Protein AF-A0A7V2CLM2-F1 (afdb_monomer)

Sequence (119 aa):
MAKLSLRRPDTQATASMVLSLSALFFSVGLVVILFPRFDTDNNIIWYKSGGPRHMAVLGCTAISLLLGVLGFGFGLNSAGARRNERNSQSWLGFFAGAAAITLTVILFAAFYLLKQSVA

Foldseek 3Di:
DDPQDLVDLQSLLVLLLVLLVVLQVLLVVLVVLFPVQQDPVLRAREDAVVDPSVVSLVVSLVSSLVSLVSSLVSLVVSCPDPPHPPNVSSVNSNVSSVVSNVSSVVSVVSNVVRYDHDD

Secondary structure (DSSP, 8-state):
-----TTSHHHHHHHHHHHHHHHHHHHHHHHHHHGGGEETTTTEEEEETTSHHHHHHHHHHHHHHHHHHHHHHHHHHHHT-TT-TTHHHHHHHHHHHHHHHHHHHHHHHHHHHHEEEE-

Nearest PDB structures (foldseek):
  5vju-assembly1_A  TM=4.163E-01  e=1.465E+00  synthetic construct
  8d9p-assembly1_A  TM=5.224E-01  e=2.908E+00  synthetic construct
  7mjq-assembly1_G  TM=3.794E-01  e=3.990E+00  Rattus norvegicus

Structure (mmCIF, N/CA/C/O backbone):
data_AF-A0A7V2CLM2-F1
#
_entry.id   AF-A0A7V2CLM2-F1
#
loop_
_atom_site.group_PDB
_atom_site.id
_atom_site.type_symbol
_atom_site.label_atom_id
_atom_site.label_alt_id
_atom_site.label_comp_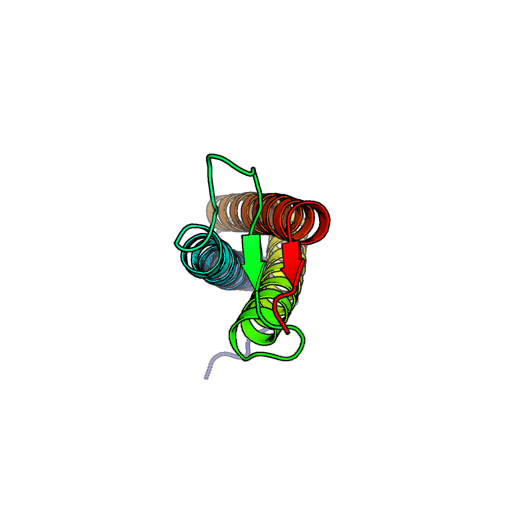id
_atom_site.label_asym_id
_atom_site.label_entity_id
_atom_site.label_seq_id
_atom_site.pdbx_PDB_ins_code
_atom_site.Cartn_x
_atom_site.Cartn_y
_atom_site.Cartn_z
_atom_site.occupancy
_atom_site.B_iso_or_equiv
_atom_site.auth_seq_id
_atom_site.auth_comp_id
_atom_site.auth_asym_id
_atom_site.auth_atom_id
_atom_site.pdbx_PDB_model_num
ATOM 1 N N . MET A 1 1 ? 26.608 -14.784 -8.290 1.00 49.44 1 MET A N 1
ATOM 2 C CA . MET A 1 1 ? 25.414 -13.963 -7.983 1.00 49.44 1 MET A CA 1
ATOM 3 C C . MET A 1 1 ? 25.379 -12.782 -8.940 1.00 49.44 1 MET A C 1
ATOM 5 O O . MET A 1 1 ? 26.359 -12.047 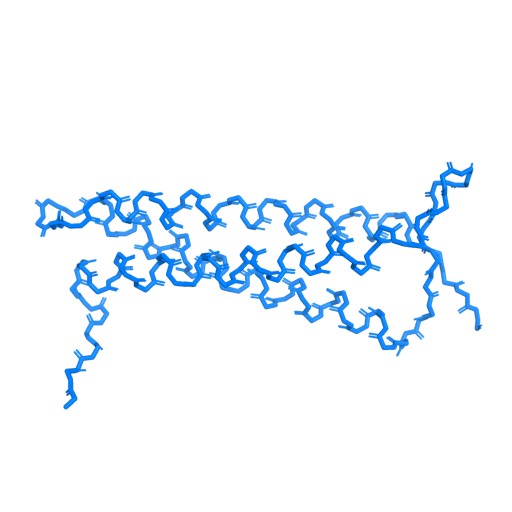-9.003 1.00 49.44 1 MET A O 1
ATOM 9 N N . ALA A 1 2 ? 24.319 -12.629 -9.733 1.00 52.19 2 ALA A N 1
ATOM 10 C CA . ALA A 1 2 ? 24.184 -11.484 -10.633 1.00 52.19 2 ALA A CA 1
ATOM 11 C C . ALA A 1 2 ? 24.082 -10.188 -9.808 1.00 52.19 2 ALA A C 1
ATOM 13 O O . ALA A 1 2 ? 23.285 -10.109 -8.876 1.00 52.19 2 ALA A O 1
ATOM 14 N N . LYS A 1 3 ? 24.903 -9.178 -10.121 1.00 67.69 3 LYS A N 1
ATOM 15 C CA . LYS A 1 3 ? 24.830 -7.867 -9.461 1.00 67.69 3 LYS A CA 1
ATOM 16 C C . LYS A 1 3 ? 23.514 -7.192 -9.861 1.00 67.69 3 LYS A C 1
ATOM 18 O O . LYS A 1 3 ? 23.343 -6.844 -11.030 1.00 67.69 3 LYS A O 1
ATOM 23 N N . LEU A 1 4 ? 22.605 -6.997 -8.903 1.00 66.94 4 LEU A N 1
ATOM 24 C CA . LEU A 1 4 ? 21.410 -6.166 -9.068 1.00 66.94 4 LEU A CA 1
ATOM 25 C C . LEU A 1 4 ? 21.851 -4.731 -9.382 1.00 66.94 4 LEU A C 1
ATOM 27 O O . LEU A 1 4 ? 22.197 -3.956 -8.496 1.00 66.94 4 LEU A O 1
ATOM 31 N N . SER A 1 5 ? 21.887 -4.382 -10.668 1.00 81.38 5 SER A N 1
ATOM 32 C CA . SER A 1 5 ? 22.122 -3.009 -11.102 1.00 81.38 5 SER A CA 1
ATOM 33 C C . SER A 1 5 ? 20.777 -2.329 -11.311 1.00 81.38 5 SER A C 1
ATOM 35 O O . SER A 1 5 ? 20.117 -2.547 -12.328 1.00 81.38 5 SER A O 1
ATOM 37 N N . LEU A 1 6 ? 20.401 -1.466 -10.365 1.00 78.38 6 LEU A N 1
ATOM 38 C CA . LEU A 1 6 ? 19.216 -0.604 -10.456 1.00 78.38 6 LEU A CA 1
ATOM 39 C C . LEU A 1 6 ? 19.310 0.427 -11.589 1.00 78.38 6 LEU A C 1
ATOM 41 O O . LEU A 1 6 ? 18.368 1.170 -11.815 1.00 78.38 6 LEU A O 1
ATOM 45 N N . ARG A 1 7 ? 20.424 0.487 -12.327 1.00 85.56 7 ARG A N 1
ATOM 46 C CA . ARG A 1 7 ? 20.578 1.355 -13.499 1.00 85.56 7 ARG A CA 1
ATOM 47 C C . ARG A 1 7 ? 19.934 0.764 -14.758 1.00 85.56 7 ARG A C 1
ATOM 49 O O . ARG A 1 7 ? 19.690 1.498 -15.710 1.00 85.56 7 ARG A O 1
ATOM 56 N N . ARG A 1 8 ? 19.691 -0.552 -14.788 1.00 89.62 8 ARG A N 1
ATOM 57 C CA . ARG A 1 8 ? 19.085 -1.234 -15.940 1.00 89.62 8 ARG A CA 1
ATOM 58 C C . ARG A 1 8 ? 17.551 -1.209 -15.842 1.00 89.62 8 ARG A C 1
ATOM 60 O O . ARG A 1 8 ? 17.035 -1.631 -14.805 1.00 89.62 8 ARG A O 1
ATOM 67 N N . PRO A 1 9 ? 16.831 -0.787 -16.901 1.00 90.94 9 PRO A N 1
ATOM 68 C CA . PRO A 1 9 ? 15.366 -0.749 -16.912 1.00 90.94 9 PRO A CA 1
ATOM 69 C C . PRO A 1 9 ? 14.702 -2.093 -16.592 1.00 90.94 9 PRO A C 1
ATOM 71 O O . PRO A 1 9 ? 13.755 -2.119 -15.817 1.00 90.94 9 PRO A O 1
ATOM 74 N N . ASP A 1 10 ? 15.237 -3.216 -17.081 1.00 92.12 10 ASP A N 1
ATOM 75 C CA . ASP A 1 10 ? 14.632 -4.539 -16.842 1.00 92.12 10 ASP A CA 1
ATOM 76 C C . ASP A 1 10 ? 14.717 -4.969 -15.366 1.00 92.12 10 ASP A C 1
ATOM 78 O O . ASP A 1 10 ? 13.804 -5.596 -14.815 1.00 92.12 10 ASP A O 1
ATOM 82 N N . THR A 1 11 ? 15.814 -4.598 -14.692 1.00 92.81 11 THR A N 1
ATOM 83 C CA . THR A 1 11 ? 15.974 -4.814 -13.248 1.00 92.81 11 THR A CA 1
ATOM 84 C C . THR A 1 11 ? 14.992 -3.946 -12.470 1.00 92.81 11 THR A C 1
ATOM 86 O O . THR A 1 11 ? 14.390 -4.425 -11.512 1.00 92.81 11 THR A O 1
ATOM 89 N N . GLN A 1 12 ? 14.803 -2.688 -12.886 1.00 94.06 12 GLN A N 1
ATOM 90 C CA . GLN A 1 12 ? 13.820 -1.789 -12.278 1.00 94.06 12 GLN A CA 1
ATOM 91 C C . GLN A 1 12 ? 12.388 -2.294 -12.476 1.00 94.06 12 GLN A C 1
ATOM 93 O O . GLN A 1 12 ? 11.612 -2.238 -11.531 1.00 94.06 12 GLN A O 1
ATOM 98 N N . ALA A 1 13 ? 12.052 -2.842 -13.647 1.00 94.62 13 ALA A N 1
ATOM 99 C CA . ALA A 1 13 ? 10.746 -3.444 -13.918 1.00 94.62 13 ALA A CA 1
ATOM 100 C C . ALA A 1 13 ? 10.454 -4.607 -12.956 1.00 94.62 13 ALA A C 1
ATOM 102 O O . ALA A 1 13 ? 9.400 -4.669 -12.325 1.00 94.62 13 ALA A O 1
ATOM 103 N N . THR A 1 14 ? 11.437 -5.494 -12.778 1.00 94.81 14 THR A N 1
ATOM 104 C CA . THR A 1 14 ? 11.318 -6.644 -11.868 1.00 94.81 14 THR A CA 1
ATOM 105 C C . THR A 1 14 ? 11.229 -6.190 -10.408 1.00 94.81 14 THR A C 1
ATOM 107 O O . THR A 1 14 ? 10.375 -6.661 -9.661 1.00 94.81 14 THR A O 1
ATOM 110 N N . ALA A 1 15 ? 12.081 -5.243 -9.999 1.00 95.50 15 ALA A N 1
ATOM 111 C CA . ALA A 1 15 ? 12.061 -4.679 -8.652 1.00 95.50 15 ALA A CA 1
ATOM 112 C C . ALA A 1 15 ? 10.736 -3.959 -8.363 1.00 95.50 15 ALA A C 1
ATOM 114 O O . ALA A 1 15 ? 10.160 -4.159 -7.300 1.00 95.50 15 ALA A O 1
ATOM 115 N N . SER A 1 16 ? 10.228 -3.182 -9.324 1.00 96.81 16 SER A N 1
ATOM 116 C CA . SER A 1 16 ? 8.927 -2.517 -9.252 1.00 96.81 16 SER A CA 1
ATOM 117 C C . SER A 1 16 ? 7.814 -3.521 -8.986 1.00 96.81 16 SER A C 1
ATOM 119 O O . SER A 1 16 ? 7.076 -3.366 -8.020 1.00 96.81 16 SER A O 1
ATOM 121 N N . MET A 1 17 ? 7.745 -4.596 -9.775 1.00 97.12 17 MET A N 1
ATOM 122 C CA . MET A 1 17 ? 6.727 -5.629 -9.610 1.00 97.12 17 MET A CA 1
ATOM 123 C C . MET A 1 17 ? 6.782 -6.276 -8.217 1.00 97.12 17 MET A C 1
ATOM 125 O O . MET A 1 17 ? 5.757 -6.360 -7.544 1.00 97.12 17 MET A O 1
ATOM 129 N N . VAL A 1 18 ? 7.966 -6.688 -7.751 1.00 97.44 18 VAL A N 1
ATOM 130 C CA . VAL A 1 18 ? 8.133 -7.328 -6.432 1.00 97.44 18 VAL A CA 1
ATOM 131 C C . VAL A 1 18 ? 7.770 -6.378 -5.288 1.00 97.44 18 VAL A C 1
ATOM 133 O O . VAL A 1 18 ? 7.057 -6.773 -4.363 1.00 97.44 18 VAL A O 1
ATOM 136 N N . LEU A 1 19 ? 8.234 -5.126 -5.347 1.00 98.00 19 LEU A N 1
ATOM 137 C CA . LEU A 1 19 ? 7.951 -4.119 -4.323 1.00 98.00 19 LEU A CA 1
ATOM 138 C C . LEU A 1 19 ? 6.460 -3.783 -4.283 1.00 98.00 19 LEU A C 1
ATOM 140 O O . LEU A 1 19 ? 5.872 -3.772 -3.206 1.00 98.00 19 LEU A O 1
ATOM 144 N N . SER A 1 20 ? 5.831 -3.592 -5.442 1.00 98.06 20 SER A N 1
ATOM 145 C CA . SER A 1 20 ? 4.405 -3.280 -5.541 1.00 98.06 20 SER A CA 1
ATOM 146 C C . SER A 1 20 ? 3.509 -4.432 -5.082 1.00 98.06 20 SER A C 1
ATOM 148 O O . SER A 1 20 ? 2.535 -4.200 -4.369 1.00 98.06 20 SER A O 1
ATOM 150 N N . LEU A 1 21 ? 3.843 -5.683 -5.420 1.00 97.88 21 LEU A N 1
ATOM 151 C CA . LEU A 1 21 ? 3.121 -6.853 -4.902 1.00 97.88 21 LEU A CA 1
ATOM 152 C C . LEU A 1 21 ? 3.284 -6.998 -3.384 1.00 97.88 21 LEU A C 1
ATOM 154 O O . LEU A 1 21 ? 2.319 -7.299 -2.684 1.00 97.88 21 LEU A O 1
ATOM 158 N N . SER A 1 22 ? 4.482 -6.730 -2.860 1.00 98.12 22 SER A N 1
ATOM 159 C CA . SER A 1 22 ? 4.716 -6.716 -1.412 1.00 98.12 22 SER A CA 1
ATOM 160 C C . SER A 1 22 ? 3.914 -5.601 -0.732 1.00 98.12 22 SER A C 1
ATOM 162 O O . SER A 1 22 ? 3.303 -5.828 0.309 1.00 98.12 22 SER A O 1
ATOM 164 N N . ALA A 1 23 ? 3.848 -4.412 -1.337 1.00 98.31 23 ALA A N 1
ATOM 165 C CA . ALA A 1 23 ? 3.037 -3.304 -0.842 1.00 98.31 23 ALA A CA 1
ATOM 166 C C . ALA A 1 23 ? 1.549 -3.675 -0.765 1.00 98.31 23 ALA A C 1
ATOM 168 O O . ALA A 1 23 ? 0.929 -3.452 0.276 1.00 98.31 23 ALA A O 1
ATOM 169 N N . LEU A 1 24 ? 1.010 -4.297 -1.825 1.00 97.69 24 LEU A N 1
ATOM 170 C CA . LEU A 1 24 ? -0.362 -4.812 -1.863 1.00 97.69 24 LEU A CA 1
ATOM 171 C C . LEU A 1 24 ? -0.617 -5.842 -0.762 1.00 97.69 24 LEU A C 1
ATOM 173 O O . LEU A 1 24 ? -1.652 -5.778 -0.105 1.00 97.69 24 LEU A O 1
ATOM 177 N N . PHE A 1 25 ? 0.319 -6.763 -0.524 1.00 98.19 25 PHE A N 1
ATOM 178 C CA . PHE A 1 25 ? 0.199 -7.743 0.554 1.00 98.19 25 PHE A CA 1
ATOM 179 C C . PHE A 1 25 ? 0.009 -7.065 1.922 1.00 98.19 25 PHE A C 1
ATOM 181 O O . PHE A 1 25 ? -0.906 -7.421 2.666 1.00 98.19 25 PHE A O 1
ATOM 188 N N . PHE A 1 26 ? 0.798 -6.030 2.233 1.00 98.12 26 PHE A N 1
ATOM 189 C CA . PHE A 1 26 ? 0.620 -5.258 3.468 1.00 98.12 26 PHE A CA 1
ATOM 190 C C . PHE A 1 26 ? -0.677 -4.430 3.482 1.00 98.12 26 PHE A C 1
ATOM 192 O O . PHE A 1 26 ? -1.314 -4.336 4.533 1.00 98.12 26 PHE A O 1
ATOM 199 N N . SER A 1 27 ? -1.116 -3.882 2.341 1.00 97.56 27 SER A N 1
ATOM 200 C CA . SER A 1 27 ? -2.418 -3.201 2.227 1.00 97.56 27 SER A CA 1
ATOM 201 C C . SER A 1 27 ? -3.584 -4.151 2.518 1.00 97.56 27 SER A C 1
ATOM 203 O O . SER A 1 27 ? -4.516 -3.790 3.229 1.00 97.56 27 SER A O 1
ATOM 205 N N . VAL A 1 28 ? -3.529 -5.388 2.019 1.00 97.12 28 VAL A N 1
ATOM 206 C CA . VAL A 1 28 ? -4.527 -6.427 2.323 1.00 97.12 28 VAL A CA 1
ATOM 207 C C . VAL A 1 28 ? -4.453 -6.826 3.799 1.00 97.12 28 VAL A C 1
ATOM 209 O O . VAL A 1 28 ? -5.487 -6.980 4.446 1.00 97.12 28 VAL A O 1
ATOM 212 N N . GLY A 1 29 ? -3.251 -6.908 4.373 1.00 96.12 29 GLY A N 1
ATOM 213 C CA . GLY A 1 29 ? -3.067 -7.099 5.813 1.00 96.12 29 GLY A CA 1
ATOM 214 C C . GLY A 1 29 ? -3.785 -6.035 6.653 1.00 96.12 29 GLY A C 1
ATOM 215 O O . GLY A 1 29 ? -4.426 -6.375 7.647 1.00 96.12 29 GLY A O 1
ATOM 216 N N . LEU A 1 30 ? -3.768 -4.765 6.227 1.00 96.06 30 LEU A N 1
ATOM 217 C CA . LEU A 1 30 ? -4.531 -3.697 6.886 1.00 96.06 30 LEU A CA 1
ATOM 218 C C . LEU A 1 30 ? -6.037 -3.959 6.870 1.00 96.06 30 LEU A C 1
ATOM 220 O O . LEU A 1 30 ? -6.679 -3.810 7.907 1.00 96.06 30 LEU A O 1
ATOM 224 N N . VAL A 1 31 ? -6.595 -4.389 5.734 1.00 95.94 31 VAL A N 1
ATOM 225 C CA . VAL A 1 31 ? -8.018 -4.762 5.627 1.00 95.94 31 VAL A CA 1
ATOM 226 C C . VAL A 1 31 ? -8.359 -5.826 6.673 1.00 95.94 31 VAL A C 1
A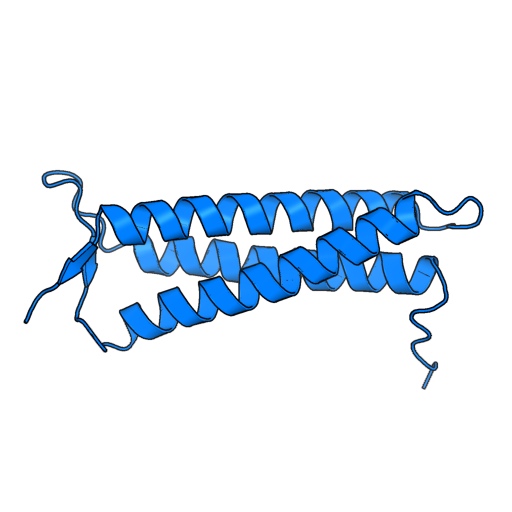TOM 228 O O . VAL A 1 31 ? -9.286 -5.648 7.461 1.00 95.94 31 VAL A O 1
ATOM 231 N N . VAL A 1 32 ? -7.560 -6.894 6.744 1.00 96.50 32 VAL A N 1
ATOM 232 C CA . VAL A 1 32 ? -7.768 -8.007 7.685 1.00 96.50 32 VAL A CA 1
ATOM 233 C C . VAL A 1 32 ? -7.676 -7.554 9.146 1.00 96.50 32 VAL A C 1
ATOM 235 O O . VAL A 1 32 ? -8.393 -8.070 9.999 1.00 96.50 32 VAL A O 1
ATOM 238 N N . ILE A 1 33 ? -6.822 -6.577 9.459 1.00 95.12 33 ILE A N 1
ATOM 239 C CA . ILE A 1 33 ? -6.676 -6.051 10.822 1.00 95.12 33 ILE A CA 1
ATOM 240 C C . ILE A 1 33 ? -7.860 -5.156 11.225 1.00 95.12 33 ILE A C 1
ATOM 242 O O . ILE A 1 33 ? -8.267 -5.183 12.392 1.00 95.12 33 ILE A O 1
ATOM 246 N N . LEU A 1 34 ? -8.382 -4.355 10.290 1.00 94.31 34 LEU A N 1
ATOM 247 C CA . LEU A 1 34 ? -9.401 -3.333 10.552 1.00 94.31 34 LEU A CA 1
ATOM 248 C C . LEU A 1 34 ? -10.828 -3.898 10.565 1.00 94.31 34 LEU A C 1
ATOM 250 O O . LEU A 1 34 ? -11.578 -3.632 11.504 1.00 94.31 34 LEU A O 1
ATOM 254 N N . PHE A 1 35 ? -11.196 -4.697 9.561 1.00 92.88 35 PHE A N 1
ATOM 255 C CA . PHE A 1 35 ? -12.581 -5.140 9.347 1.00 92.88 35 PHE A CA 1
ATOM 256 C C . PHE A 1 35 ? -13.212 -5.915 10.517 1.00 92.88 35 PHE A C 1
ATOM 258 O O . PHE A 1 35 ? -14.354 -5.615 10.857 1.00 92.88 35 PHE A O 1
ATOM 265 N N . PRO A 1 36 ? -12.522 -6.847 11.206 1.00 92.12 36 PRO A N 1
ATOM 266 C CA . PRO A 1 36 ? -13.135 -7.642 12.278 1.00 92.12 36 PRO A CA 1
ATOM 267 C C . PRO A 1 36 ? -13.594 -6.849 13.511 1.00 92.12 36 PRO A C 1
ATOM 269 O O . PRO A 1 36 ? -14.0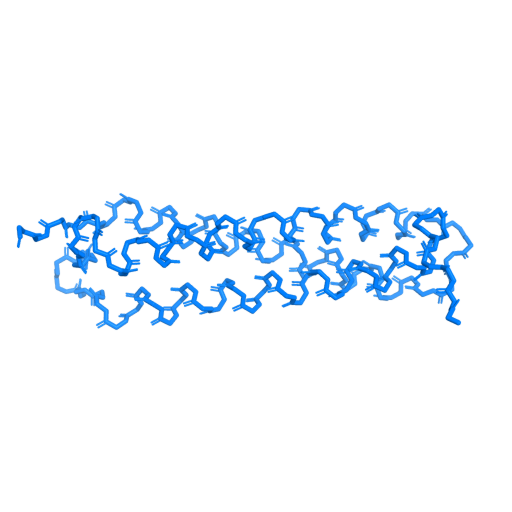98 -7.433 14.468 1.00 92.12 36 PRO A O 1
ATOM 272 N N . ARG A 1 37 ? -13.314 -5.545 13.568 1.00 88.12 37 ARG A N 1
ATOM 273 C CA . ARG A 1 37 ? -13.603 -4.668 14.714 1.00 88.12 37 ARG A CA 1
ATOM 274 C C . ARG A 1 37 ? -14.324 -3.395 14.316 1.00 88.12 37 ARG A C 1
ATOM 276 O O . ARG A 1 37 ? -14.435 -2.486 15.138 1.00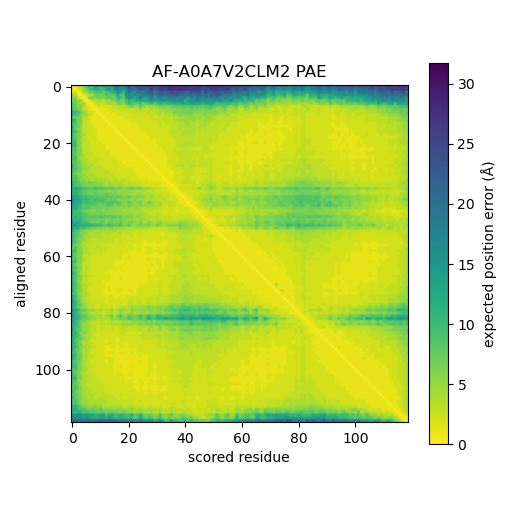 88.12 37 ARG A O 1
ATOM 283 N N . PHE A 1 38 ? -14.767 -3.348 13.069 1.00 92.62 38 PHE A N 1
ATOM 284 C CA . PHE A 1 38 ? -15.654 -2.316 12.599 1.00 92.62 38 PHE A CA 1
ATOM 285 C C . PHE A 1 38 ? -17.051 -2.594 13.153 1.00 92.62 38 PHE A C 1
ATOM 287 O O . PHE A 1 38 ? -17.686 -3.592 12.817 1.00 92.62 38 PHE A O 1
ATOM 294 N N . ASP A 1 39 ? -17.487 -1.728 14.056 1.00 92.81 39 ASP A N 1
ATOM 295 C CA . ASP A 1 39 ? -18.842 -1.709 14.579 1.00 92.81 39 ASP A CA 1
ATOM 296 C C . ASP A 1 39 ? -19.714 -0.941 13.582 1.00 92.81 39 ASP A C 1
ATOM 298 O O . ASP A 1 39 ? -19.548 0.268 13.408 1.00 92.81 39 ASP A O 1
ATOM 302 N N . THR A 1 40 ? -20.590 -1.663 12.880 1.00 92.31 40 THR A N 1
ATOM 303 C CA . THR A 1 40 ? -21.437 -1.087 11.820 1.00 92.31 40 THR A CA 1
ATOM 304 C C . THR A 1 40 ? -22.560 -0.227 12.397 1.00 92.31 40 THR A C 1
ATOM 306 O O . THR A 1 40 ? -22.985 0.722 11.744 1.00 92.31 40 THR A O 1
ATOM 309 N N . ASP A 1 41 ? -22.994 -0.503 13.629 1.00 93.75 41 ASP A N 1
ATOM 310 C CA . ASP A 1 41 ? -24.072 0.245 14.276 1.00 93.75 41 ASP A CA 1
ATOM 311 C C . ASP A 1 41 ? -23.586 1.642 14.675 1.00 93.75 41 ASP A C 1
ATOM 313 O O . ASP A 1 41 ? -24.276 2.642 14.477 1.00 93.75 41 ASP A O 1
ATOM 317 N N . ASN A 1 42 ? -22.355 1.719 15.183 1.00 90.69 42 ASN A N 1
ATOM 318 C CA . ASN A 1 42 ? -21.755 2.964 15.659 1.00 90.69 42 ASN A CA 1
ATOM 319 C C . ASN A 1 42 ? -20.793 3.618 14.647 1.00 90.69 42 ASN A C 1
ATOM 321 O O . ASN A 1 42 ? -20.317 4.723 14.894 1.00 90.69 42 ASN A O 1
ATOM 325 N N . ASN A 1 43 ? -20.501 2.967 13.514 1.00 93.25 43 ASN A N 1
ATOM 326 C CA . ASN A 1 43 ? -19.491 3.380 12.526 1.00 93.25 43 ASN A CA 1
ATOM 327 C C . ASN A 1 43 ? -18.108 3.667 13.141 1.00 93.25 43 ASN A C 1
ATOM 329 O O . ASN A 1 43 ? -17.422 4.608 12.744 1.00 93.25 43 ASN A O 1
ATOM 333 N N . ILE A 1 44 ? -17.677 2.853 14.106 1.00 93.88 44 ILE A N 1
ATOM 334 C CA . ILE A 1 44 ? -16.402 3.039 14.814 1.00 93.88 44 ILE A CA 1
ATOM 335 C C . ILE A 1 44 ? -15.525 1.798 14.750 1.00 93.88 44 ILE A C 1
ATOM 337 O O . ILE A 1 44 ? -15.991 0.662 14.670 1.00 93.88 44 ILE A O 1
ATOM 341 N N . ILE A 1 45 ? -14.216 2.024 14.819 1.00 93.00 45 ILE A N 1
ATOM 342 C CA . ILE A 1 45 ? -13.211 0.970 14.909 1.00 93.00 45 ILE A CA 1
ATOM 343 C C . ILE A 1 45 ? -12.638 0.974 16.320 1.00 93.00 45 ILE A C 1
ATOM 345 O O . ILE A 1 45 ? -11.869 1.861 16.706 1.00 93.00 45 ILE A O 1
ATOM 349 N N . TRP A 1 46 ? -12.987 -0.052 17.087 1.00 91.06 46 TRP A N 1
ATOM 350 C CA . TRP A 1 46 ? -12.517 -0.202 18.458 1.00 91.06 46 TRP A CA 1
ATOM 351 C C . TRP A 1 46 ? -11.038 -0.601 18.506 1.00 91.06 46 TRP A C 1
ATOM 353 O O . TRP A 1 46 ? -10.627 -1.644 17.976 1.00 91.06 46 TRP A O 1
ATOM 363 N N . TYR A 1 47 ? -10.223 0.195 19.200 1.00 91.06 47 TYR A N 1
ATOM 3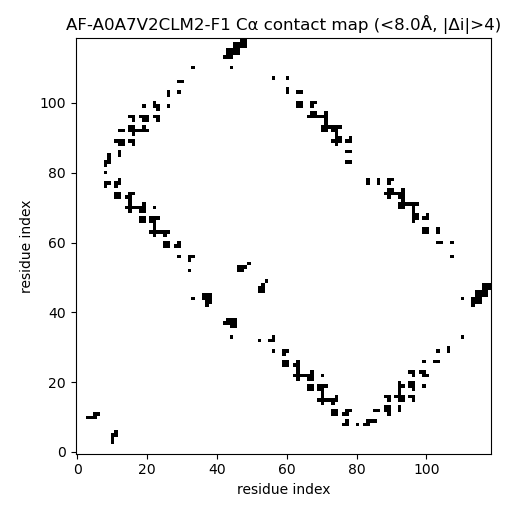64 C CA . TYR A 1 47 ? -8.801 -0.094 19.386 1.00 91.06 47 TYR A CA 1
ATOM 365 C C . TYR A 1 47 ? -8.309 0.275 20.787 1.00 91.06 47 TYR A C 1
ATOM 367 O O . TYR A 1 47 ? -8.850 1.153 21.446 1.00 91.06 47 TYR A O 1
ATOM 375 N N . LYS A 1 48 ? -7.238 -0.385 21.236 1.00 91.81 48 LYS A N 1
ATOM 376 C CA . LYS A 1 48 ? -6.492 0.023 22.431 1.00 91.81 48 LYS A CA 1
ATOM 377 C C . LYS A 1 48 ? -5.337 0.922 22.009 1.00 91.81 48 LYS A C 1
ATOM 379 O O . LYS A 1 48 ? -4.506 0.500 21.196 1.00 91.81 48 LYS A O 1
ATOM 384 N N . SER A 1 49 ? -5.269 2.138 22.549 1.00 90.00 49 SER A N 1
ATOM 385 C CA . SER A 1 49 ? -4.147 3.041 22.273 1.00 90.00 49 SER A CA 1
ATOM 386 C C . SER A 1 49 ? -2.837 2.425 22.772 1.00 90.00 49 SER A C 1
ATOM 388 O O . SER A 1 49 ? -2.797 1.799 23.826 1.00 90.00 49 SER A O 1
ATOM 390 N N . GLY A 1 50 ? -1.779 2.511 21.965 1.00 89.25 50 GLY A N 1
ATOM 391 C CA . GLY A 1 50 ? -0.503 1.826 22.229 1.00 89.25 50 GLY A CA 1
ATOM 392 C C . GLY A 1 50 ? -0.551 0.290 22.168 1.00 89.25 50 GLY A C 1
ATOM 393 O O . GLY A 1 50 ? 0.482 -0.357 22.305 1.00 89.25 50 GLY A O 1
ATOM 394 N N . GLY A 1 51 ? -1.721 -0.314 21.940 1.00 92.50 51 GLY A N 1
ATOM 395 C CA . GLY A 1 51 ? -1.864 -1.761 21.844 1.00 92.50 51 GLY A CA 1
ATOM 396 C C . GLY A 1 51 ? -1.239 -2.340 20.567 1.00 92.50 51 GLY A C 1
ATOM 397 O O . GLY A 1 51 ? -1.024 -1.619 19.586 1.00 92.50 51 GLY A O 1
ATOM 398 N N . PRO A 1 52 ? -1.025 -3.668 20.523 1.00 93.50 52 PRO A N 1
ATOM 399 C CA . PRO A 1 52 ? -0.380 -4.341 19.395 1.00 93.50 52 PRO A CA 1
ATOM 400 C C . PRO A 1 52 ? -1.114 -4.108 18.069 1.00 93.50 52 PRO A C 1
ATOM 402 O O . PRO A 1 52 ? -0.472 -3.931 17.042 1.00 93.50 52 PRO A O 1
ATOM 405 N N . ARG A 1 53 ? -2.454 -4.015 18.081 1.00 92.31 53 ARG A N 1
ATOM 406 C CA . ARG A 1 53 ? -3.238 -3.693 16.877 1.00 92.31 53 ARG A CA 1
ATOM 407 C C . ARG A 1 53 ? -2.939 -2.292 16.349 1.00 92.31 53 ARG A C 1
ATOM 409 O O . ARG A 1 53 ? -2.770 -2.132 15.148 1.00 92.31 53 ARG A O 1
ATOM 416 N N . HIS A 1 54 ? -2.885 -1.288 17.223 1.00 93.81 54 HIS A N 1
ATOM 417 C CA . HIS A 1 54 ? -2.596 0.083 16.802 1.00 93.81 54 HIS A CA 1
ATOM 418 C C . HIS A 1 54 ? -1.210 0.160 16.153 1.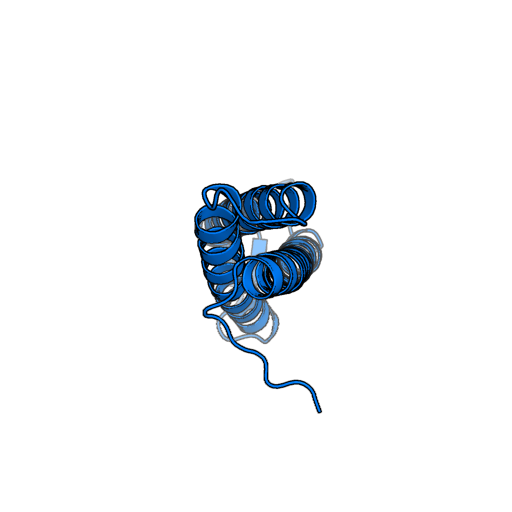00 93.81 54 HIS A C 1
ATOM 420 O O . HIS A 1 54 ? -1.071 0.711 15.065 1.00 93.81 54 HIS A O 1
ATOM 426 N N . MET A 1 55 ? -0.215 -0.485 16.770 1.00 96.19 55 MET A N 1
ATOM 427 C CA . MET A 1 55 ? 1.132 -0.586 16.208 1.00 96.19 55 MET A CA 1
ATOM 428 C C . MET A 1 55 ? 1.160 -1.378 14.896 1.00 96.19 55 MET A C 1
ATOM 430 O O . MET A 1 55 ? 1.853 -0.976 13.968 1.00 96.19 55 MET A O 1
ATOM 434 N N . ALA A 1 56 ? 0.373 -2.450 14.772 1.00 96.06 56 ALA A N 1
ATOM 435 C CA . ALA A 1 56 ? 0.265 -3.221 13.536 1.00 96.06 56 ALA A CA 1
ATOM 436 C C . ALA A 1 56 ? -0.344 -2.399 12.389 1.00 96.06 56 ALA A C 1
ATOM 438 O O . ALA A 1 56 ? 0.162 -2.465 11.272 1.00 96.06 56 ALA A O 1
ATOM 439 N N . VAL A 1 57 ? -1.376 -1.587 12.657 1.00 96.38 57 VAL A N 1
ATOM 440 C CA . VAL A 1 57 ? -1.953 -0.669 11.661 1.00 96.38 57 VAL A CA 1
ATOM 441 C C . VAL A 1 57 ? -0.909 0.349 11.206 1.00 96.38 57 VAL A C 1
ATOM 443 O O . VAL A 1 57 ? -0.700 0.516 10.006 1.00 96.38 57 VAL A O 1
ATOM 446 N N . LEU A 1 58 ? -0.201 0.989 12.141 1.00 96.69 58 LEU A N 1
ATOM 447 C CA . LEU A 1 58 ? 0.850 1.955 11.806 1.00 96.69 58 LEU A CA 1
ATOM 448 C C . LEU A 1 58 ? 1.997 1.306 11.020 1.00 96.69 58 LEU A C 1
ATOM 450 O O . LEU A 1 58 ? 2.418 1.838 9.995 1.00 96.69 58 LEU A O 1
ATOM 454 N N . GLY A 1 59 ? 2.460 0.134 11.457 1.00 97.38 59 GLY A N 1
ATOM 455 C CA . GLY A 1 59 ? 3.536 -0.613 10.811 1.00 97.38 59 GLY A CA 1
ATOM 456 C C . GLY A 1 59 ? 3.171 -1.068 9.399 1.00 97.38 59 GLY A C 1
ATOM 457 O O . GLY A 1 59 ? 3.923 -0.807 8.463 1.00 97.38 59 GLY A O 1
ATOM 458 N N . CYS A 1 60 ? 1.997 -1.679 9.214 1.00 97.56 60 CYS A N 1
ATOM 459 C CA . CYS A 1 60 ? 1.541 -2.105 7.888 1.00 97.56 60 CYS A CA 1
ATOM 460 C C . CYS A 1 60 ? 1.322 -0.905 6.957 1.00 97.56 60 CYS A C 1
ATOM 462 O O . CYS A 1 60 ? 1.688 -0.981 5.788 1.00 97.56 60 CYS A O 1
ATOM 464 N N . THR A 1 61 ? 0.799 0.214 7.475 1.00 98.19 61 THR A N 1
ATOM 465 C CA . THR A 1 61 ? 0.649 1.462 6.709 1.00 98.19 61 THR A CA 1
ATOM 466 C C . THR A 1 61 ? 2.005 1.986 6.247 1.00 98.19 61 THR A C 1
ATOM 468 O O . THR A 1 61 ? 2.195 2.228 5.057 1.00 98.19 61 THR A O 1
ATOM 471 N N . ALA A 1 62 ? 2.971 2.114 7.161 1.00 98.31 62 ALA A N 1
ATOM 472 C CA . ALA A 1 62 ? 4.300 2.631 6.848 1.00 98.31 62 ALA A CA 1
ATOM 473 C C . ALA A 1 62 ? 5.044 1.746 5.836 1.00 98.31 62 ALA A C 1
ATOM 475 O O . ALA A 1 62 ? 5.581 2.255 4.852 1.00 98.31 62 ALA A O 1
ATOM 476 N N . ILE A 1 63 ? 5.038 0.424 6.043 1.00 98.25 63 ILE A N 1
ATOM 477 C CA . ILE A 1 63 ? 5.700 -0.529 5.143 1.00 98.25 63 ILE A CA 1
ATOM 478 C C . ILE A 1 63 ? 5.022 -0.530 3.771 1.00 98.25 63 ILE A C 1
ATOM 480 O O . ILE A 1 63 ? 5.709 -0.434 2.756 1.00 98.25 63 ILE A O 1
ATOM 484 N N . SER A 1 64 ? 3.688 -0.598 3.723 1.00 98.38 64 SER A N 1
ATOM 485 C CA . SER A 1 64 ? 2.953 -0.594 2.458 1.00 98.38 64 SER A CA 1
ATOM 486 C C . SER A 1 64 ? 3.200 0.690 1.662 1.00 98.38 64 SER A C 1
ATOM 488 O O . SER A 1 64 ? 3.504 0.608 0.475 1.00 98.38 64 SER A O 1
ATOM 490 N N . LEU A 1 65 ? 3.161 1.866 2.301 1.00 98.44 65 LEU A N 1
ATOM 491 C CA . LEU A 1 65 ? 3.449 3.135 1.625 1.00 98.44 65 LEU A CA 1
ATOM 492 C C . LEU A 1 65 ? 4.886 3.198 1.110 1.00 98.44 65 LEU A C 1
ATOM 494 O O . LEU A 1 65 ? 5.098 3.575 -0.040 1.00 98.44 65 LEU A O 1
ATOM 498 N N . LEU A 1 66 ? 5.869 2.803 1.924 1.00 98.50 66 LEU A N 1
ATOM 499 C CA . LEU A 1 66 ? 7.273 2.810 1.517 1.00 98.50 66 LEU A CA 1
ATOM 500 C C . LEU A 1 66 ? 7.501 1.913 0.294 1.00 98.50 66 LEU A C 1
ATOM 502 O O . LEU A 1 66 ? 8.062 2.354 -0.709 1.00 98.50 66 LEU A O 1
ATOM 506 N N . LEU A 1 67 ? 7.040 0.663 0.360 1.00 98.44 67 LEU A N 1
ATOM 507 C CA . LEU A 1 67 ? 7.185 -0.293 -0.736 1.00 98.44 67 LEU A CA 1
ATOM 508 C C . LEU A 1 67 ? 6.377 0.133 -1.966 1.00 98.44 67 LEU A C 1
ATOM 510 O O . LEU A 1 67 ? 6.871 0.016 -3.084 1.00 98.44 67 LEU A O 1
ATOM 514 N N . GLY A 1 68 ? 5.172 0.668 -1.763 1.00 98.12 68 GLY A N 1
ATOM 515 C CA . GLY A 1 68 ? 4.293 1.142 -2.823 1.00 98.12 68 GLY A CA 1
ATOM 516 C C . GLY A 1 68 ? 4.904 2.311 -3.584 1.00 98.12 68 GLY A C 1
ATOM 517 O O . GLY A 1 68 ? 4.940 2.275 -4.809 1.00 98.12 68 GLY A O 1
ATOM 518 N N . VAL A 1 69 ? 5.455 3.310 -2.884 1.00 98.44 69 VAL A N 1
ATOM 519 C CA . VAL A 1 69 ? 6.119 4.475 -3.500 1.00 98.44 69 VAL A CA 1
ATOM 520 C C . VAL A 1 69 ? 7.359 4.054 -4.285 1.00 98.44 69 VAL A C 1
ATOM 522 O O . VAL A 1 69 ? 7.544 4.497 -5.419 1.00 98.44 69 VAL A O 1
ATOM 525 N N . LEU A 1 70 ? 8.191 3.170 -3.725 1.00 97.69 70 LEU A N 1
ATOM 526 C CA . LEU A 1 70 ? 9.368 2.652 -4.429 1.00 97.69 70 LEU A CA 1
ATOM 527 C C . LEU A 1 70 ? 8.972 1.814 -5.654 1.00 97.69 70 LEU A C 1
ATOM 529 O O . LEU A 1 70 ? 9.540 1.989 -6.734 1.00 97.69 70 LEU A O 1
ATOM 533 N N . GLY A 1 71 ? 7.975 0.939 -5.506 1.00 97.25 71 GLY A N 1
ATOM 534 C CA . GLY A 1 71 ? 7.438 0.112 -6.583 1.00 97.25 71 GLY A CA 1
ATOM 535 C C . GLY A 1 71 ? 6.847 0.952 -7.714 1.00 97.25 71 GLY A C 1
ATOM 536 O O . GLY A 1 71 ? 7.213 0.770 -8.877 1.00 97.25 71 GLY A O 1
ATOM 537 N N . PHE A 1 72 ? 6.023 1.940 -7.370 1.00 97.50 72 PHE A N 1
ATOM 538 C CA . PHE A 1 72 ? 5.462 2.927 -8.290 1.00 97.50 72 PHE A CA 1
ATOM 539 C C . PHE A 1 72 ? 6.556 3.703 -9.034 1.00 97.50 72 PHE A C 1
ATOM 541 O O . PHE A 1 72 ? 6.540 3.764 -10.263 1.00 97.50 72 PHE A O 1
ATOM 548 N N . GLY A 1 73 ? 7.539 4.245 -8.308 1.00 96.62 73 GLY A N 1
ATOM 549 C CA . GLY A 1 73 ? 8.622 5.045 -8.881 1.00 96.62 73 GLY A CA 1
ATOM 550 C C . GLY A 1 73 ? 9.489 4.258 -9.864 1.00 96.62 73 GLY A C 1
ATOM 551 O O . GLY A 1 73 ? 9.747 4.725 -10.975 1.00 96.62 73 GLY A O 1
ATOM 552 N N . PHE A 1 74 ? 9.893 3.035 -9.509 1.00 96.31 74 PHE A N 1
ATOM 553 C CA . PHE A 1 74 ? 10.643 2.170 -10.426 1.00 96.31 74 PHE A CA 1
ATOM 554 C C . PHE A 1 74 ? 9.802 1.709 -11.621 1.00 96.31 74 PHE A C 1
ATOM 556 O O . PHE A 1 74 ? 10.335 1.578 -12.726 1.00 96.31 74 PHE A O 1
ATOM 563 N N . GLY A 1 75 ? 8.498 1.501 -11.433 1.00 95.62 75 GLY A N 1
ATOM 564 C CA . GLY A 1 75 ? 7.574 1.151 -12.512 1.00 95.62 75 GLY A CA 1
ATOM 565 C C . GLY A 1 75 ? 7.472 2.276 -13.534 1.00 95.62 75 GLY A C 1
ATOM 566 O O . GLY A 1 75 ? 7.706 2.055 -14.720 1.00 95.62 75 GLY A O 1
ATOM 567 N N . LEU A 1 76 ? 7.248 3.503 -13.057 1.00 95.38 76 LEU A N 1
ATOM 568 C CA . LEU A 1 76 ? 7.168 4.700 -13.893 1.00 95.38 76 LEU A CA 1
ATOM 569 C C . LEU A 1 76 ? 8.477 4.956 -14.654 1.00 95.38 76 LEU A C 1
ATOM 571 O O . LEU A 1 76 ? 8.462 5.178 -15.864 1.00 95.38 76 LEU A O 1
ATOM 575 N N . ASN A 1 77 ? 9.616 4.877 -13.959 1.00 95.25 77 ASN A N 1
ATOM 576 C CA . ASN A 1 77 ? 10.921 5.141 -14.563 1.00 95.25 77 ASN A CA 1
ATOM 577 C C . ASN A 1 77 ? 11.310 4.089 -15.618 1.00 95.25 77 ASN A C 1
ATOM 579 O O . ASN A 1 77 ? 11.931 4.421 -16.627 1.00 95.25 77 ASN A O 1
ATOM 583 N N . SER A 1 78 ? 10.932 2.822 -15.416 1.00 94.25 78 SER A N 1
ATOM 584 C CA . SER A 1 78 ? 11.231 1.747 -16.372 1.00 94.25 78 SER A CA 1
ATOM 585 C C . SER A 1 78 ? 10.247 1.680 -17.546 1.00 94.25 78 SER A C 1
ATOM 587 O O . SER A 1 78 ? 10.670 1.368 -18.659 1.00 94.25 78 SER A O 1
ATOM 589 N N . ALA A 1 79 ? 8.968 2.020 -17.351 1.00 91.75 79 ALA A N 1
ATOM 590 C CA . ALA A 1 79 ? 7.954 2.018 -18.413 1.00 91.75 79 ALA A CA 1
ATOM 591 C C . ALA A 1 79 ? 8.250 3.039 -19.530 1.00 91.75 79 ALA A C 1
ATOM 593 O O . ALA A 1 79 ? 7.953 2.793 -20.697 1.00 91.75 79 ALA A O 1
ATOM 594 N N . GLY A 1 80 ? 8.881 4.171 -19.196 1.00 88.19 80 GLY A N 1
ATOM 595 C CA . GLY A 1 80 ? 9.256 5.204 -20.171 1.00 88.19 80 GLY A CA 1
ATOM 596 C C . GLY A 1 80 ? 10.508 4.889 -21.004 1.00 88.19 80 GLY A C 1
ATOM 597 O O . GLY A 1 80 ? 10.832 5.622 -21.940 1.00 88.19 80 GLY A O 1
ATOM 598 N N . ALA A 1 81 ? 11.246 3.822 -20.685 1.00 93.12 81 ALA A N 1
ATOM 599 C CA . ALA A 1 81 ? 12.517 3.530 -21.337 1.00 93.12 81 ALA A CA 1
ATOM 600 C C . ALA A 1 81 ? 12.326 2.776 -22.668 1.00 93.12 81 ALA A C 1
ATOM 602 O O . ALA A 1 81 ? 11.865 1.639 -22.692 1.00 93.12 81 ALA A O 1
ATOM 603 N N . ARG A 1 82 ? 12.801 3.356 -23.784 1.00 88.31 82 ARG A N 1
ATOM 604 C CA . ARG A 1 82 ? 12.730 2.751 -25.138 1.00 88.31 82 ARG A CA 1
ATOM 605 C C . ARG A 1 82 ? 13.366 1.357 -25.273 1.00 88.31 82 ARG A C 1
ATOM 607 O O . ARG A 1 82 ? 13.065 0.661 -26.231 1.00 88.31 82 ARG A O 1
ATOM 614 N N . ARG A 1 83 ? 14.280 0.977 -24.371 1.00 89.38 83 ARG A N 1
ATOM 615 C CA . ARG A 1 83 ? 15.013 -0.306 -24.395 1.00 89.38 83 ARG A CA 1
ATOM 616 C C . ARG A 1 83 ? 14.534 -1.300 -23.331 1.00 89.38 83 ARG A C 1
ATOM 618 O O . ARG A 1 83 ? 15.290 -2.185 -22.960 1.00 89.38 83 ARG A O 1
ATOM 625 N N . ASN A 1 84 ? 13.337 -1.111 -22.783 1.00 90.38 84 ASN A N 1
ATOM 626 C CA . ASN A 1 84 ? 12.777 -2.024 -21.795 1.00 90.38 84 ASN A CA 1
ATOM 627 C C . ASN A 1 84 ? 12.085 -3.198 -22.496 1.00 90.38 84 ASN A C 1
ATOM 629 O O . ASN A 1 84 ? 11.006 -3.037 -23.069 1.00 90.38 84 ASN A O 1
ATOM 633 N N . GLU A 1 85 ? 12.686 -4.384 -22.424 1.00 93.19 85 GLU A N 1
ATOM 634 C CA . GLU A 1 85 ? 12.096 -5.609 -22.981 1.00 93.19 85 GLU A CA 1
ATOM 635 C C . GLU A 1 85 ? 10.935 -6.123 -22.112 1.00 93.19 85 GLU A C 1
ATOM 637 O O . GLU A 1 85 ? 10.113 -6.923 -22.554 1.00 93.19 85 GLU A O 1
ATOM 642 N N . ARG A 1 86 ? 10.825 -5.626 -20.872 1.00 92.56 86 ARG A N 1
ATOM 643 C CA . ARG A 1 86 ? 9.824 -6.015 -19.869 1.00 92.56 86 ARG A CA 1
ATOM 644 C C . ARG A 1 86 ? 8.794 -4.918 -19.605 1.00 92.56 86 ARG A C 1
ATOM 646 O O . ARG A 1 86 ? 8.325 -4.756 -18.479 1.00 92.56 86 ARG A O 1
ATOM 653 N N . ASN A 1 87 ? 8.402 -4.182 -20.645 1.00 93.44 87 ASN A N 1
ATOM 654 C CA . ASN A 1 87 ? 7.479 -3.050 -20.524 1.00 93.44 87 ASN A CA 1
ATOM 655 C C . ASN A 1 87 ? 6.150 -3.421 -19.831 1.00 93.44 87 ASN A C 1
ATOM 657 O O . ASN A 1 87 ? 5.665 -2.678 -18.980 1.00 93.44 87 ASN A O 1
ATOM 661 N N . SER A 1 88 ? 5.586 -4.601 -20.117 1.00 94.06 88 SER A N 1
ATOM 662 C CA . SER A 1 88 ? 4.363 -5.072 -19.449 1.00 94.06 88 SER A CA 1
ATOM 663 C C . SER A 1 88 ? 4.530 -5.209 -17.931 1.00 94.06 88 SER A C 1
ATOM 665 O O . SER A 1 88 ? 3.644 -4.806 -17.180 1.00 94.06 88 SER A O 1
ATOM 667 N N . GLN A 1 89 ? 5.678 -5.709 -17.461 1.00 94.00 89 GLN A N 1
ATOM 668 C CA . GLN A 1 89 ? 5.972 -5.828 -16.029 1.00 94.00 89 GLN A CA 1
ATOM 669 C C . GLN A 1 89 ? 6.140 -4.458 -15.369 1.00 94.00 89 GLN A C 1
ATOM 671 O O . GLN A 1 89 ? 5.682 -4.275 -14.246 1.00 94.00 89 GLN A O 1
ATOM 676 N N . SER A 1 90 ? 6.734 -3.484 -16.065 1.00 94.19 90 SER A N 1
ATOM 677 C CA . SER A 1 90 ? 6.841 -2.105 -15.573 1.00 94.19 90 SER A CA 1
ATOM 678 C C . SER A 1 90 ? 5.476 -1.461 -15.356 1.00 94.19 90 SER A C 1
ATOM 680 O O . SER A 1 90 ? 5.248 -0.865 -14.306 1.00 94.19 90 SER A O 1
ATOM 682 N N . TRP A 1 91 ? 4.550 -1.621 -16.306 1.00 96.44 91 TRP A N 1
ATOM 683 C CA . TRP A 1 91 ? 3.182 -1.117 -16.161 1.00 96.44 91 TRP A CA 1
ATOM 684 C C . TRP A 1 91 ? 2.418 -1.832 -15.050 1.00 96.44 91 TRP A C 1
ATOM 686 O O . TRP A 1 91 ? 1.763 -1.174 -14.244 1.00 96.44 91 TRP A O 1
ATOM 696 N N . LEU A 1 92 ? 2.538 -3.159 -14.955 1.00 96.31 92 LEU A N 1
ATOM 697 C CA . LEU A 1 92 ? 1.936 -3.920 -13.859 1.00 96.31 92 LEU A CA 1
ATOM 698 C C . LEU A 1 92 ? 2.476 -3.463 -12.501 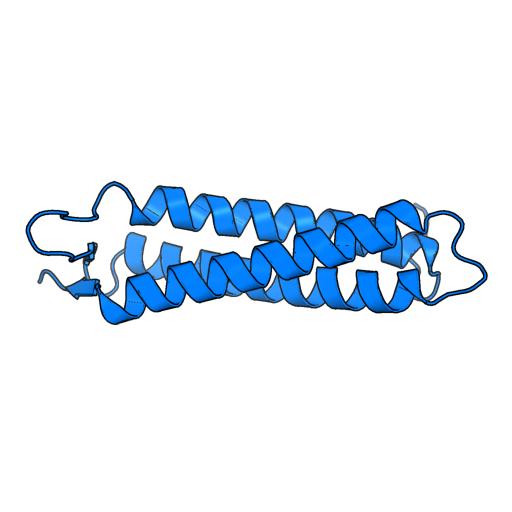1.00 96.31 92 LEU A C 1
ATOM 700 O O . LEU A 1 92 ? 1.692 -3.207 -11.592 1.00 96.31 92 LEU A O 1
ATOM 704 N N . GLY A 1 93 ? 3.794 -3.308 -12.370 1.00 95.88 93 GLY A N 1
ATOM 705 C CA . GLY A 1 93 ? 4.430 -2.805 -11.156 1.00 95.88 93 GLY A CA 1
ATOM 706 C C . GLY A 1 93 ? 3.989 -1.382 -10.811 1.00 95.88 93 GLY A C 1
ATOM 707 O O . GLY A 1 93 ? 3.661 -1.107 -9.658 1.00 95.88 93 GLY A O 1
ATOM 708 N N . PHE A 1 94 ? 3.887 -0.497 -11.803 1.00 97.19 94 PHE A N 1
ATOM 709 C CA . PHE A 1 94 ? 3.368 0.860 -11.636 1.00 97.19 94 PHE A CA 1
ATOM 710 C C . PHE A 1 94 ? 1.927 0.874 -11.105 1.00 97.19 94 PHE A C 1
ATOM 712 O O . PHE A 1 94 ? 1.669 1.468 -10.057 1.00 97.19 94 PHE A O 1
ATOM 719 N N . PHE A 1 95 ? 0.997 0.194 -11.784 1.00 98.06 95 PHE A N 1
ATOM 720 C CA . PHE A 1 95 ? -0.418 0.195 -11.399 1.00 98.06 95 PHE A CA 1
ATOM 721 C C . PHE A 1 95 ? -0.664 -0.537 -10.081 1.00 98.06 95 PHE A C 1
ATOM 723 O O . PHE A 1 95 ? -1.441 -0.055 -9.261 1.00 98.06 95 PHE A O 1
ATOM 730 N N . ALA A 1 96 ? 0.023 -1.656 -9.835 1.00 97.44 96 ALA A N 1
ATOM 731 C CA . ALA A 1 96 ? -0.054 -2.357 -8.556 1.00 97.44 96 ALA A CA 1
ATOM 732 C C . ALA A 1 96 ? 0.466 -1.484 -7.404 1.00 97.44 96 ALA A C 1
ATOM 734 O O . ALA A 1 96 ? -0.142 -1.450 -6.337 1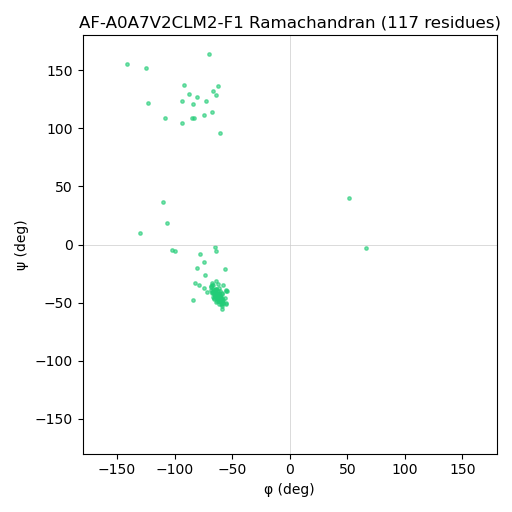.00 97.44 96 ALA A O 1
ATOM 735 N N . GLY A 1 97 ? 1.555 -0.739 -7.629 1.00 97.94 97 GLY A N 1
ATOM 736 C CA . GLY A 1 97 ? 2.113 0.186 -6.643 1.00 97.94 97 GLY A CA 1
ATOM 737 C C . GLY A 1 97 ? 1.160 1.343 -6.354 1.00 97.94 97 GLY A C 1
ATOM 738 O O . GLY A 1 97 ? 0.877 1.626 -5.193 1.00 97.94 97 GLY A O 1
ATOM 739 N N . ALA A 1 98 ? 0.598 1.954 -7.401 1.00 98.25 98 ALA A N 1
ATOM 740 C CA . ALA A 1 98 ? -0.415 3.000 -7.270 1.00 98.25 98 ALA A CA 1
ATOM 741 C C . ALA A 1 98 ? -1.644 2.502 -6.495 1.00 98.25 98 ALA A C 1
ATOM 743 O O . ALA A 1 98 ? -2.066 3.143 -5.536 1.00 98.25 98 ALA A O 1
ATOM 744 N N . ALA A 1 99 ? -2.169 1.326 -6.853 1.00 98.06 99 ALA A N 1
ATOM 745 C CA . ALA A 1 99 ? -3.304 0.714 -6.173 1.00 98.06 99 ALA A CA 1
ATOM 746 C C . ALA A 1 99 ? -3.009 0.439 -4.690 1.00 98.06 99 ALA A C 1
ATOM 748 O O . ALA A 1 99 ? -3.844 0.755 -3.843 1.00 98.06 99 ALA A O 1
ATOM 749 N N . ALA A 1 100 ? -1.821 -0.086 -4.362 1.00 98.19 100 ALA A N 1
ATOM 750 C CA . ALA A 1 100 ? -1.398 -0.302 -2.979 1.00 98.19 100 ALA A CA 1
ATOM 751 C C . ALA A 1 100 ? -1.355 1.006 -2.184 1.00 98.19 100 ALA A C 1
ATOM 753 O O . ALA A 1 100 ? -1.911 1.073 -1.090 1.00 98.19 100 ALA A O 1
ATOM 754 N N . ILE A 1 101 ? -0.745 2.060 -2.742 1.00 98.38 101 ILE A N 1
ATOM 755 C CA . ILE A 1 101 ? -0.683 3.380 -2.101 1.00 98.38 101 ILE A CA 1
ATOM 756 C C . ILE A 1 101 ? -2.096 3.906 -1.852 1.00 98.38 101 ILE A C 1
ATOM 758 O O . ILE A 1 101 ? -2.425 4.251 -0.719 1.00 98.38 101 ILE A O 1
ATOM 762 N N . THR A 1 102 ? -2.940 3.949 -2.885 1.00 98.56 102 THR A N 1
ATOM 763 C CA . THR A 1 102 ? -4.305 4.475 -2.785 1.00 98.56 102 THR A CA 1
ATOM 764 C C . THR A 1 102 ? -5.118 3.711 -1.746 1.00 98.56 102 THR A C 1
ATOM 766 O O . THR A 1 102 ? -5.715 4.329 -0.866 1.00 98.56 102 THR A O 1
ATOM 769 N N . LEU A 1 103 ? -5.097 2.376 -1.796 1.00 97.75 103 LEU A N 1
ATOM 770 C CA . LEU A 1 103 ? -5.810 1.535 -0.840 1.00 97.75 103 LEU A CA 1
ATOM 771 C C . LEU A 1 103 ? -5.311 1.771 0.590 1.00 97.75 103 LEU A C 1
ATOM 773 O O . LEU A 1 103 ? -6.117 1.963 1.497 1.00 97.75 103 LEU A O 1
ATOM 777 N N . THR A 1 104 ? -3.994 1.819 0.796 1.00 98.38 104 THR A N 1
ATOM 778 C CA . THR A 1 104 ? -3.397 2.068 2.113 1.00 98.38 104 THR A CA 1
ATOM 779 C C . THR A 1 104 ? -3.774 3.439 2.667 1.00 98.38 104 THR A C 1
ATOM 781 O O . THR A 1 104 ? -4.130 3.533 3.839 1.00 98.38 104 THR A O 1
ATOM 784 N N . VAL A 1 105 ? -3.752 4.495 1.846 1.00 98.38 105 VAL A N 1
ATOM 785 C CA . VAL A 1 105 ? -4.161 5.845 2.271 1.00 98.38 105 VAL A CA 1
ATOM 786 C C . VAL A 1 105 ? -5.635 5.869 2.667 1.00 98.38 105 VAL A C 1
ATOM 788 O O . VAL A 1 105 ? -5.961 6.406 3.723 1.00 98.38 105 VAL A O 1
ATOM 791 N N . ILE A 1 106 ? -6.518 5.256 1.872 1.00 98.06 106 ILE A N 1
ATOM 792 C CA . ILE A 1 106 ? -7.955 5.190 2.174 1.00 98.06 106 ILE A CA 1
ATOM 793 C C . ILE A 1 106 ? -8.199 4.436 3.486 1.00 98.06 106 ILE A C 1
ATOM 795 O O . ILE A 1 106 ? -8.907 4.938 4.356 1.00 98.06 106 ILE A O 1
ATOM 799 N N . LEU A 1 107 ? -7.590 3.259 3.661 1.00 96.94 107 LEU A N 1
ATOM 800 C CA . LEU A 1 107 ? -7.749 2.449 4.873 1.00 96.94 107 LEU A CA 1
ATOM 801 C C . LEU A 1 107 ? -7.196 3.153 6.111 1.00 96.94 107 LEU A C 1
ATOM 803 O O . LEU A 1 107 ? -7.822 3.123 7.169 1.00 96.94 107 LEU A O 1
ATOM 807 N N . PHE A 1 108 ? -6.039 3.804 5.987 1.00 97.38 108 PHE A N 1
ATOM 808 C CA . PHE A 1 108 ? -5.455 4.555 7.088 1.00 97.38 108 PHE A CA 1
ATOM 809 C C . PHE A 1 108 ? -6.294 5.784 7.447 1.00 97.38 108 PHE A C 1
ATOM 811 O O . PHE A 1 108 ? -6.504 6.041 8.630 1.00 97.38 108 PHE A O 1
ATOM 818 N N . ALA A 1 109 ? -6.821 6.508 6.456 1.00 97.56 109 ALA A N 1
ATOM 819 C CA . ALA A 1 109 ? -7.732 7.625 6.686 1.00 97.56 109 ALA A CA 1
ATOM 820 C C . ALA A 1 109 ? -9.026 7.157 7.367 1.00 97.56 109 ALA A C 1
ATOM 822 O O . ALA A 1 109 ? -9.427 7.741 8.371 1.00 97.56 109 ALA A O 1
ATOM 823 N N . ALA A 1 110 ? -9.631 6.065 6.889 1.00 95.19 110 ALA A N 1
ATOM 824 C CA . ALA A 1 110 ? -10.808 5.463 7.510 1.00 95.19 110 ALA A CA 1
ATOM 825 C C . ALA A 1 110 ? -10.527 5.055 8.961 1.00 95.19 110 ALA A C 1
ATOM 827 O O . ALA A 1 110 ? -11.291 5.398 9.857 1.00 95.19 110 ALA A O 1
ATOM 828 N N . PHE A 1 111 ? -9.393 4.400 9.225 1.00 95.31 111 PHE A N 1
ATOM 829 C CA . PHE A 1 111 ? -8.977 4.113 10.593 1.00 95.31 111 PHE A CA 1
ATOM 830 C C . PHE A 1 111 ? -8.827 5.396 11.410 1.00 95.31 111 PHE A C 1
ATOM 832 O O . PHE A 1 111 ? -9.407 5.503 12.478 1.00 95.31 111 PHE A O 1
ATOM 839 N N . TYR A 1 112 ? -8.092 6.393 10.924 1.00 94.94 112 TYR A N 1
ATOM 840 C CA . TYR A 1 112 ? -7.830 7.613 11.683 1.00 94.94 112 TYR A CA 1
ATOM 841 C C . TYR A 1 112 ? -9.104 8.391 12.037 1.00 94.94 112 TYR A C 1
ATOM 843 O O . TYR A 1 112 ? -9.183 8.931 13.139 1.00 94.94 112 TYR A O 1
ATOM 851 N N . LEU A 1 113 ? -10.083 8.420 11.129 1.00 95.38 113 LEU A N 1
ATOM 852 C CA . LEU A 1 113 ? -11.356 9.117 11.310 1.00 95.38 113 LEU A CA 1
ATOM 853 C C . LEU A 1 113 ? -12.348 8.348 12.190 1.00 95.38 113 LEU A C 1
ATOM 855 O O . LEU A 1 113 ? -13.096 8.973 12.932 1.00 95.38 113 LEU A O 1
ATOM 859 N N . LEU A 1 114 ? -12.362 7.014 12.111 1.00 94.38 114 LEU A N 1
ATOM 860 C CA . LEU A 1 114 ? -13.369 6.173 12.775 1.00 94.38 114 LEU A CA 1
ATOM 861 C C . LEU A 1 114 ? -12.852 5.511 14.058 1.00 94.38 114 LEU A C 1
ATOM 863 O O . LEU A 1 114 ? -13.593 4.804 14.742 1.00 94.38 114 LEU A O 1
ATOM 867 N N . LYS A 1 115 ? -11.566 5.662 14.386 1.00 92.50 115 LYS A N 1
ATOM 868 C CA . LYS A 1 115 ? -10.975 5.006 15.554 1.00 92.50 115 LYS A CA 1
ATOM 869 C C . LYS A 1 115 ? -11.564 5.564 16.855 1.00 92.50 115 LYS A C 1
ATOM 871 O O . LYS A 1 115 ? -11.543 6.769 17.089 1.00 92.50 115 LYS A O 1
ATOM 876 N N . GLN A 1 116 ? -11.968 4.668 17.753 1.00 93.00 116 GLN A N 1
ATOM 877 C CA . GLN A 1 116 ? -12.342 5.003 19.128 1.00 93.00 116 GLN A CA 1
ATOM 878 C C . GLN A 1 116 ? -11.474 4.204 20.102 1.00 93.00 116 GLN A C 1
ATOM 880 O O . GLN A 1 116 ? -11.424 2.969 20.045 1.00 93.00 116 GLN A O 1
ATOM 885 N N . SER A 1 117 ? -10.747 4.910 20.975 1.00 88.06 117 SER A N 1
ATOM 886 C CA . SER A 1 117 ? -9.845 4.267 21.930 1.00 88.06 117 SER A CA 1
ATOM 887 C C . SER A 1 117 ? -10.612 3.746 23.137 1.00 88.06 117 SER A C 1
ATOM 889 O O . SER A 1 117 ? -11.300 4.515 23.806 1.00 88.06 117 SER A O 1
ATOM 891 N N . VAL A 1 118 ? -10.428 2.471 23.455 1.00 86.25 118 VAL A N 1
ATOM 892 C CA . VAL A 1 118 ? -10.835 1.889 24.737 1.00 86.25 118 VAL A CA 1
ATOM 893 C C . VAL A 1 118 ? -9.652 1.986 25.702 1.00 86.25 118 VAL A C 1
ATOM 895 O O . VAL A 1 118 ? -8.508 1.763 25.283 1.00 86.25 118 VAL A O 1
ATOM 898 N N . ALA A 1 119 ? -9.934 2.370 26.951 1.00 71.88 119 ALA A N 1
ATOM 899 C CA . ALA A 1 119 ? -8.955 2.434 28.038 1.00 71.88 119 ALA A CA 1
ATOM 900 C C . ALA A 1 119 ? -8.309 1.061 28.312 1.00 71.88 119 ALA A C 1
ATOM 902 O O . ALA A 1 119 ? -9.022 0.036 28.224 1.00 71.88 119 ALA A O 1
#

Radius of gyration: 17.31 Å; Cα contacts (8 Å, |Δi|>4): 201; chains: 1; bounding box: 50×23×53 Å

Mean predicted aligned error: 4.07 Å

Solvent-accessible surface area (backbone atoms only — not comparable to full-atom values): 5836 Å² total; per-residue (Å²): 132,85,79,88,49,78,84,41,43,53,50,22,10,54,50,4,31,56,30,3,53,52,6,33,53,29,31,52,49,44,52,67,69,49,58,88,42,52,38,78,89,76,62,31,32,70,42,43,76,91,30,72,67,51,51,47,51,53,49,32,45,52,52,14,43,53,28,3,53,52,4,23,51,30,3,54,63,16,48,74,41,92,83,32,90,43,41,68,46,3,48,50,5,20,53,40,2,49,50,17,35,53,52,32,52,53,55,50,49,51,46,70,74,28,53,43,75,50,135

pLDDT: mean 93.34, std 7.77, range [49.44, 98.56]